Protein AF-A0A957VRZ0-F1 (afdb_monomer_lite)

Secondary structure (DSSP, 8-state):
-EEEEEE---HHHHTT-SGGGGSS-HHHHHHHHHHHHHHHHHS-EEEEEE----------

Foldseek 3Di:
DKDKDWAQDCVCLVVVVDPVSVVDDPVRSVVVSVVCVVVNVVHTDIDMDDDDDDDDDDDD

Radius of gyration: 15.64 Å; chains: 1; bounding box: 39×21×41 Å

Structure (mmCIF, N/CA/C/O backbone):
data_AF-A0A957VRZ0-F1
#
_entry.id   AF-A0A957VRZ0-F1
#
loop_
_atom_site.group_PDB
_atom_site.id
_atom_site.type_symbol
_atom_site.label_atom_id
_atom_site.label_alt_id
_atom_site.label_comp_id
_atom_site.label_asym_id
_atom_site.label_entity_id
_atom_site.label_seq_id
_atom_site.pdbx_PDB_ins_code
_atom_site.Cartn_x
_atom_site.Cartn_y
_atom_site.Cartn_z
_atom_site.occupancy
_atom_site.B_iso_or_equiv
_atom_site.auth_seq_id
_atom_site.auth_comp_id
_atom_site.auth_asym_id
_atom_site.auth_atom_id
_atom_site.pdbx_PDB_model_num
ATOM 1 N N . VAL A 1 1 ? 15.734 5.697 0.520 1.00 80.19 1 VAL A N 1
ATOM 2 C CA . VAL A 1 1 ? 15.088 6.485 1.602 1.00 80.19 1 VAL A CA 1
ATOM 3 C C . VAL A 1 1 ? 13.705 5.900 1.817 1.00 80.19 1 VAL A C 1
ATOM 5 O O . VAL A 1 1 ? 13.058 5.597 0.820 1.00 80.19 1 VAL A O 1
ATOM 8 N N . ALA A 1 2 ? 13.287 5.691 3.066 1.00 90.06 2 ALA A N 1
ATOM 9 C CA . ALA A 1 2 ? 11.958 5.176 3.389 1.00 90.06 2 ALA A CA 1
ATOM 10 C C . ALA A 1 2 ? 11.218 6.173 4.283 1.00 90.06 2 ALA A C 1
ATOM 12 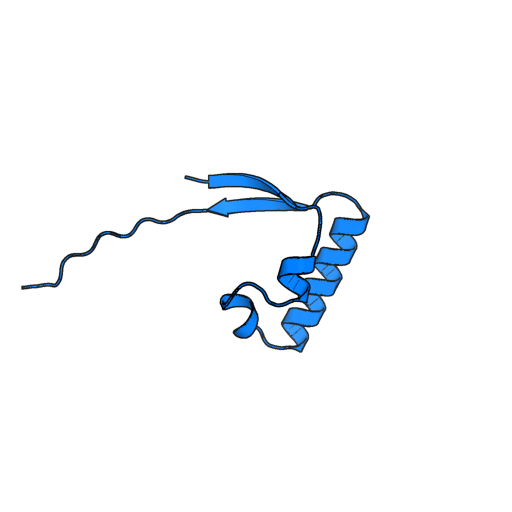O O . ALA A 1 2 ? 11.819 6.747 5.192 1.00 90.06 2 ALA A O 1
ATOM 13 N N . HIS A 1 3 ? 9.928 6.361 4.027 1.00 93.81 3 HIS A N 1
ATOM 14 C CA . HIS A 1 3 ? 9.054 7.205 4.830 1.00 93.81 3 HIS A CA 1
ATOM 15 C C . HIS A 1 3 ? 7.934 6.353 5.425 1.00 93.81 3 HIS A C 1
ATOM 17 O O . HIS A 1 3 ? 7.158 5.747 4.687 1.00 93.81 3 HIS A O 1
ATOM 23 N N . ALA A 1 4 ? 7.881 6.268 6.754 1.00 95.75 4 ALA A N 1
ATOM 24 C CA . ALA A 1 4 ? 6.796 5.593 7.454 1.00 95.75 4 ALA A CA 1
ATOM 25 C C . ALA A 1 4 ? 5.598 6.535 7.581 1.00 95.75 4 ALA A C 1
ATOM 27 O O . ALA A 1 4 ? 5.774 7.712 7.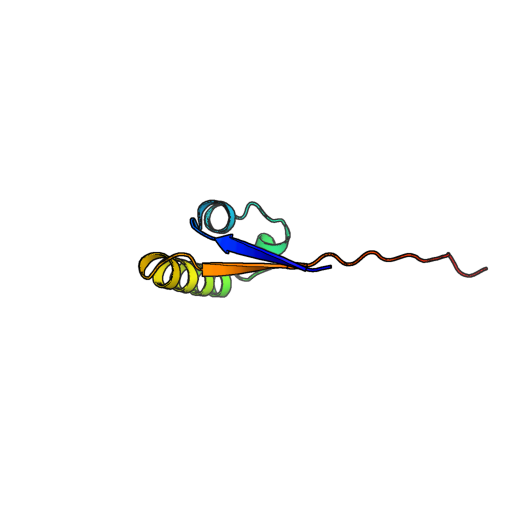895 1.00 95.75 4 ALA A O 1
ATOM 28 N N . TYR A 1 5 ? 4.397 6.011 7.363 1.00 96.44 5 TYR A N 1
ATOM 29 C CA . TYR A 1 5 ? 3.158 6.757 7.523 1.00 96.44 5 TYR A CA 1
ATOM 30 C C . TYR A 1 5 ? 2.033 5.826 7.997 1.00 96.44 5 TYR A C 1
ATOM 32 O O . TYR A 1 5 ? 2.004 4.653 7.618 1.00 96.44 5 TYR A O 1
ATOM 40 N N . PRO A 1 6 ? 1.111 6.312 8.839 1.00 97.44 6 PRO A N 1
ATOM 41 C CA . PRO A 1 6 ? -0.096 5.571 9.169 1.00 97.44 6 PRO A CA 1
ATOM 42 C C . PRO A 1 6 ? -1.068 5.594 7.983 1.00 97.44 6 PRO A C 1
ATOM 44 O O . PRO A 1 6 ? -1.363 6.655 7.427 1.00 97.44 6 PRO A O 1
ATOM 47 N N . LEU A 1 7 ? -1.573 4.423 7.605 1.00 97.31 7 LEU A N 1
ATOM 48 C CA . LEU A 1 7 ? -2.655 4.265 6.643 1.00 97.31 7 LEU A CA 1
ATOM 49 C C . LEU A 1 7 ? -3.983 4.194 7.401 1.00 97.31 7 LEU A C 1
ATOM 51 O O . LEU A 1 7 ? -4.136 3.370 8.299 1.00 97.31 7 LEU A O 1
ATOM 55 N N . TYR A 1 8 ? -4.934 5.050 7.032 1.00 98.06 8 TYR A N 1
ATOM 56 C CA . TYR A 1 8 ? -6.224 5.173 7.725 1.00 98.06 8 TYR A CA 1
ATOM 57 C C . TYR A 1 8 ? -7.418 4.653 6.924 1.00 98.06 8 TYR A C 1
ATOM 59 O O . TYR A 1 8 ? -8.487 4.458 7.490 1.00 98.06 8 TYR A O 1
ATOM 67 N N . ASP A 1 9 ? -7.264 4.472 5.615 1.00 97.00 9 ASP A N 1
ATOM 68 C CA . ASP A 1 9 ? -8.358 4.124 4.716 1.00 97.00 9 ASP A CA 1
ATOM 69 C C . ASP A 1 9 ? -7.864 3.190 3.607 1.00 97.00 9 ASP A C 1
ATOM 71 O O . ASP A 1 9 ? -6.748 3.337 3.100 1.00 97.00 9 ASP A O 1
ATOM 75 N N . SER A 1 10 ? -8.713 2.236 3.224 1.00 97.38 10 SER A N 1
ATOM 76 C CA . SER A 1 10 ? -8.460 1.281 2.142 1.00 97.38 10 SER A CA 1
ATOM 77 C C . SER A 1 10 ? -9.001 1.751 0.786 1.00 97.38 10 SER A C 1
ATOM 79 O O . SER A 1 10 ? -8.817 1.053 -0.210 1.00 97.38 10 SER A O 1
ATOM 81 N N . GLY A 1 11 ? -9.644 2.920 0.699 1.00 97.88 11 GLY A N 1
ATOM 82 C CA . GLY A 1 11 ? -10.275 3.457 -0.509 1.00 97.88 11 GLY A CA 1
ATOM 83 C C . GLY A 1 11 ? -9.411 3.387 -1.775 1.00 97.88 11 GLY A C 1
ATOM 84 O O . GLY A 1 11 ? -9.891 2.861 -2.782 1.00 97.88 11 GLY A O 1
ATOM 85 N N . PRO A 1 12 ? -8.134 3.822 -1.763 1.00 97.12 12 PRO A N 1
ATOM 86 C CA . PRO A 1 12 ? -7.248 3.686 -2.920 1.00 97.12 12 PRO A CA 1
ATOM 87 C C . PRO A 1 12 ? -7.038 2.232 -3.362 1.00 97.12 12 PRO A C 1
ATOM 89 O O . PRO A 1 12 ? -6.974 1.958 -4.560 1.00 97.12 12 PRO A O 1
ATOM 92 N N . PHE A 1 13 ? -6.976 1.294 -2.415 1.00 97.12 13 PHE A N 1
ATOM 93 C CA . PHE A 1 13 ? -6.823 -0.132 -2.698 1.00 97.12 13 PHE A CA 1
ATOM 94 C C . PHE A 1 13 ? -8.117 -0.713 -3.258 1.00 97.12 13 PHE A C 1
ATOM 96 O O . PHE A 1 13 ? -8.079 -1.311 -4.328 1.00 97.12 13 PHE A O 1
ATOM 103 N N . ARG A 1 14 ? -9.265 -0.445 -2.617 1.00 97.38 14 ARG A N 1
ATOM 104 C CA . ARG A 1 14 ? -10.602 -0.873 -3.071 1.00 97.38 14 ARG A CA 1
ATOM 105 C C . ARG A 1 14 ? -10.895 -0.427 -4.503 1.00 97.38 14 A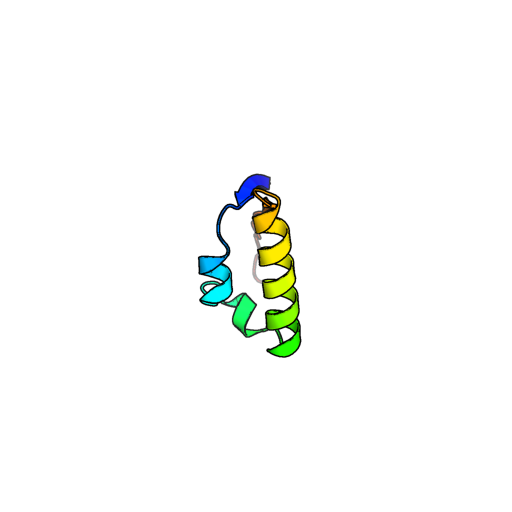RG A C 1
ATOM 107 O O . ARG A 1 14 ? -11.414 -1.201 -5.299 1.00 97.38 14 ARG A O 1
ATOM 114 N N . ASN A 1 15 ? -10.505 0.800 -4.839 1.00 97.75 15 ASN A N 1
ATOM 115 C CA . ASN A 1 15 ? -10.686 1.380 -6.170 1.00 97.75 15 ASN A CA 1
ATOM 116 C C . ASN A 1 15 ? -9.605 0.956 -7.178 1.00 97.75 15 ASN A C 1
ATOM 118 O O . ASN A 1 15 ? -9.607 1.453 -8.302 1.00 97.75 15 ASN A O 1
ATOM 122 N N . ARG A 1 16 ? -8.657 0.092 -6.781 1.00 96.94 16 ARG A N 1
ATOM 123 C CA . ARG A 1 16 ? -7.469 -0.288 -7.562 1.00 96.94 16 ARG A CA 1
ATOM 124 C C . ARG A 1 16 ? -6.747 0.920 -8.172 1.00 96.94 16 ARG A C 1
ATOM 126 O O . ARG A 1 16 ? -6.331 0.903 -9.322 1.00 96.94 16 ARG A O 1
ATOM 133 N N . ALA A 1 17 ? -6.570 1.983 -7.386 1.00 97.75 17 ALA A N 1
ATOM 134 C CA . ALA A 1 17 ? -6.004 3.248 -7.857 1.00 97.75 17 ALA A CA 1
ATOM 135 C C . ALA A 1 17 ? -4.525 3.146 -8.288 1.00 97.75 17 ALA A C 1
ATOM 137 O O . ALA A 1 17 ? -4.024 4.022 -8.993 1.00 97.75 17 ALA A O 1
ATOM 138 N N . TYR A 1 18 ? -3.819 2.090 -7.871 1.00 95.19 18 TYR A N 1
ATOM 139 C CA . TYR A 1 18 ? -2.432 1.820 -8.246 1.00 95.19 18 TYR A CA 1
ATOM 140 C C . TYR A 1 18 ? -2.363 0.737 -9.321 1.00 95.19 18 TYR A C 1
ATOM 142 O O . TYR A 1 18 ? -2.942 -0.336 -9.166 1.00 95.19 18 TYR A O 1
ATOM 150 N N . SER A 1 19 ? -1.589 0.983 -10.381 1.00 95.44 19 SER A N 1
ATOM 151 C CA . SER A 1 19 ? -1.518 0.100 -11.554 1.00 95.44 19 SER A CA 1
ATOM 152 C C . SER A 1 19 ? -1.126 -1.342 -11.221 1.00 95.44 19 SER A C 1
ATOM 154 O O . SER A 1 19 ? -1.637 -2.274 -11.838 1.00 95.44 19 SER A O 1
ATOM 156 N N . CYS A 1 20 ? -0.268 -1.543 -10.218 1.00 95.19 20 CYS A N 1
ATOM 157 C CA . CYS A 1 20 ? 0.148 -2.873 -9.779 1.00 95.19 20 CYS A CA 1
ATOM 158 C C . CYS A 1 20 ? -1.004 -3.721 -9.215 1.00 95.19 20 CYS A C 1
ATOM 160 O O . CYS A 1 20 ? -0.942 -4.943 -9.308 1.00 95.19 20 CYS A O 1
ATOM 162 N N . LEU A 1 21 ? -2.077 -3.110 -8.700 1.00 97.06 21 LEU A N 1
ATOM 163 C CA . LEU A 1 21 ? -3.239 -3.832 -8.163 1.00 97.06 21 LEU A CA 1
ATOM 164 C C . LEU A 1 21 ? -4.055 -4.542 -9.255 1.00 97.06 21 LEU A C 1
ATOM 166 O O . LEU A 1 21 ? -4.837 -5.442 -8.958 1.00 97.06 21 LEU A O 1
ATOM 170 N N . HIS A 1 22 ? -3.877 -4.166 -10.523 1.00 96.75 22 HIS A N 1
ATOM 171 C CA . HIS A 1 22 ? -4.476 -4.875 -11.657 1.00 96.75 22 HIS A CA 1
ATOM 172 C C . HIS A 1 22 ? -3.699 -6.135 -12.062 1.00 96.75 22 HIS A C 1
ATOM 174 O O . HIS A 1 22 ? -4.183 -6.894 -12.894 1.00 96.75 22 HIS A O 1
ATOM 180 N N . LEU A 1 23 ? -2.505 -6.358 -11.499 1.00 97.94 23 LEU A N 1
ATOM 181 C CA . LEU A 1 23 ? -1.686 -7.546 -11.766 1.00 97.94 23 LEU A CA 1
ATOM 182 C C . LEU A 1 23 ? -1.982 -8.704 -10.802 1.00 97.94 23 LEU A C 1
ATOM 184 O O . LEU A 1 23 ? -1.501 -9.810 -11.022 1.00 97.94 23 LEU A O 1
ATOM 188 N N . ILE A 1 24 ? -2.728 -8.438 -9.729 1.00 97.44 24 ILE A N 1
ATOM 189 C CA . ILE A 1 24 ? -3.098 -9.415 -8.701 1.00 97.44 24 ILE A CA 1
ATOM 190 C C . ILE A 1 24 ? -4.363 -10.148 -9.161 1.00 97.44 24 ILE A C 1
ATOM 192 O O . ILE A 1 24 ? -5.285 -9.502 -9.671 1.00 97.44 24 ILE A O 1
ATOM 196 N N . ALA A 1 25 ? -4.415 -11.471 -8.973 1.00 98.25 25 ALA A N 1
ATOM 197 C CA . ALA A 1 25 ? -5.617 -12.249 -9.252 1.00 98.25 25 ALA A CA 1
ATOM 198 C C . ALA A 1 25 ? -6.791 -11.778 -8.374 1.00 98.25 25 ALA A C 1
ATOM 200 O O . ALA A 1 25 ? -6.598 -11.273 -7.268 1.00 98.25 25 ALA A O 1
ATOM 201 N N . ASP A 1 26 ? -8.024 -11.893 -8.869 1.00 97.94 26 ASP A N 1
ATOM 202 C CA . ASP A 1 26 ? -9.182 -11.292 -8.196 1.00 97.94 26 ASP A CA 1
ATOM 203 C C . ASP A 1 26 ? -9.462 -11.888 -6.809 1.00 97.94 26 ASP A C 1
ATOM 205 O O . ASP A 1 26 ? -9.857 -11.159 -5.898 1.00 97.94 26 ASP A O 1
ATOM 209 N N . ASP A 1 27 ? -9.231 -13.188 -6.635 1.00 98.25 27 ASP A N 1
ATOM 210 C CA . ASP A 1 27 ? -9.379 -13.899 -5.365 1.00 98.25 27 ASP A CA 1
ATOM 211 C C . ASP A 1 27 ? -8.305 -13.488 -4.349 1.00 98.25 27 ASP A C 1
ATOM 213 O O . ASP A 1 27 ? -8.627 -13.168 -3.203 1.00 98.25 27 ASP A O 1
ATOM 217 N N . GLU A 1 28 ? -7.045 -13.409 -4.780 1.00 98.38 28 GLU A N 1
ATOM 218 C CA . GLU A 1 28 ? -5.929 -12.931 -3.960 1.00 98.38 28 GLU A CA 1
ATOM 219 C C . GLU A 1 28 ? -6.125 -11.467 -3.545 1.00 98.38 28 GLU A C 1
ATOM 221 O O . GLU A 1 28 ? -5.916 -11.102 -2.385 1.00 98.38 28 GLU A O 1
ATOM 226 N N . PHE A 1 29 ? -6.577 -10.627 -4.479 1.00 98.38 29 PHE A N 1
ATOM 227 C CA . PHE A 1 29 ? -6.881 -9.227 -4.215 1.00 98.38 29 PHE A CA 1
ATOM 228 C C . PHE A 1 29 ? -8.022 -9.086 -3.202 1.00 98.38 29 PHE A C 1
ATOM 230 O O . PHE A 1 29 ? -7.906 -8.305 -2.257 1.00 98.38 29 PHE A O 1
ATOM 237 N N . ALA A 1 30 ? -9.108 -9.849 -3.364 1.00 98.25 30 ALA A N 1
ATOM 238 C CA . ALA A 1 30 ? -10.237 -9.824 -2.439 1.00 98.25 30 ALA A CA 1
ATOM 239 C C . ALA A 1 30 ? -9.835 -10.280 -1.028 1.00 98.25 30 ALA A C 1
ATOM 241 O O . ALA A 1 30 ? -10.198 -9.625 -0.049 1.00 98.25 30 ALA A O 1
ATOM 242 N N . ALA A 1 31 ? -9.046 -11.353 -0.916 1.00 98.50 31 ALA A N 1
ATOM 243 C CA . ALA A 1 31 ? -8.540 -11.838 0.365 1.00 98.50 31 ALA A CA 1
ATOM 244 C C . ALA A 1 31 ? -7.628 -10.804 1.049 1.00 98.50 31 ALA A C 1
ATOM 246 O O . ALA A 1 31 ? -7.789 -10.520 2.238 1.00 98.50 31 ALA A O 1
ATOM 247 N N . GLY A 1 32 ? -6.708 -10.192 0.296 1.00 97.69 32 GLY A N 1
ATOM 248 C CA . GLY A 1 32 ? -5.814 -9.156 0.812 1.00 97.69 32 GLY A CA 1
ATOM 249 C C . GLY A 1 32 ? -6.552 -7.890 1.253 1.00 97.69 32 GLY A C 1
ATOM 250 O O . GLY A 1 32 ? -6.253 -7.343 2.316 1.00 97.69 32 GLY A O 1
ATOM 251 N N . LEU A 1 33 ? -7.545 -7.443 0.477 1.00 98.19 33 LEU A N 1
ATOM 252 C CA . LEU A 1 33 ? -8.367 -6.286 0.833 1.00 98.19 33 LEU A CA 1
ATOM 253 C C . LEU A 1 33 ? -9.167 -6.543 2.116 1.00 98.19 33 LEU A C 1
ATOM 255 O O . LEU A 1 33 ? -9.185 -5.684 2.993 1.00 98.19 33 LEU A O 1
ATOM 259 N N . ALA A 1 34 ? -9.768 -7.729 2.253 1.00 98.38 34 ALA A N 1
ATOM 260 C CA . ALA A 1 34 ? -10.519 -8.099 3.451 1.00 98.38 34 ALA A CA 1
ATOM 261 C C . ALA A 1 34 ? -9.629 -8.098 4.705 1.00 98.38 34 ALA A C 1
ATOM 263 O O . ALA A 1 34 ? -10.036 -7.591 5.751 1.00 98.38 34 ALA A O 1
ATOM 264 N N . GLN A 1 35 ? -8.398 -8.609 4.595 1.00 98.06 35 GLN A N 1
ATOM 265 C CA . GLN A 1 35 ? -7.438 -8.569 5.697 1.00 98.06 35 GLN A CA 1
ATOM 266 C C . GLN A 1 35 ? -7.040 -7.131 6.053 1.00 98.06 35 GLN A C 1
ATOM 268 O O . GLN A 1 35 ? -7.075 -6.760 7.223 1.00 98.06 35 GLN A O 1
ATOM 273 N N . MET A 1 36 ? -6.718 -6.300 5.056 1.00 97.69 36 MET A N 1
ATOM 274 C CA . MET A 1 36 ? -6.382 -4.892 5.288 1.00 97.69 36 MET A CA 1
ATOM 275 C C . MET A 1 36 ? -7.526 -4.143 5.985 1.00 97.69 36 MET A C 1
ATOM 277 O O . MET A 1 36 ? -7.276 -3.343 6.882 1.00 97.69 36 MET A O 1
ATOM 281 N N . GLU A 1 37 ? -8.776 -4.383 5.589 1.00 98.31 37 GLU A N 1
ATOM 282 C CA . GLU A 1 37 ? -9.946 -3.760 6.216 1.00 98.31 37 GLU A CA 1
ATOM 283 C C . GLU A 1 37 ? -10.159 -4.239 7.659 1.00 98.31 37 GLU A C 1
ATOM 285 O O . GLU A 1 37 ? -10.495 -3.430 8.526 1.00 98.31 37 GLU A O 1
ATOM 290 N N . ALA A 1 38 ? -9.908 -5.520 7.941 1.00 98.38 38 ALA A N 1
ATOM 291 C CA . ALA A 1 38 ? -9.934 -6.049 9.302 1.00 98.38 38 ALA A CA 1
ATOM 292 C C . ALA A 1 38 ? -8.853 -5.408 10.188 1.00 98.38 38 ALA A C 1
ATOM 294 O O . ALA A 1 38 ? -9.138 -5.044 11.330 1.00 98.38 38 ALA A O 1
ATOM 295 N N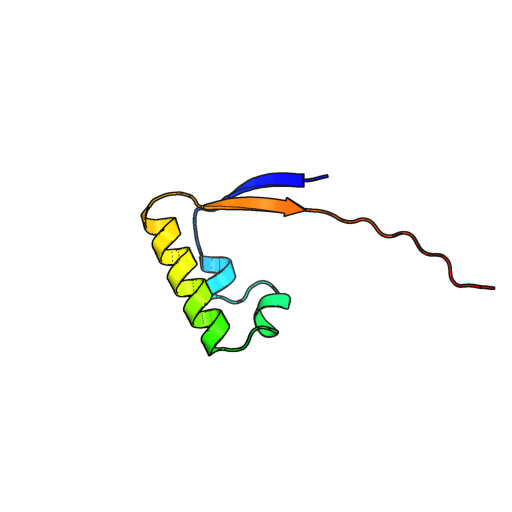 . ASP A 1 39 ? -7.644 -5.217 9.657 1.00 98.12 39 ASP A N 1
ATOM 296 C CA . ASP A 1 39 ? -6.548 -4.561 10.373 1.00 98.12 39 ASP A CA 1
ATOM 297 C C . ASP A 1 39 ? -6.863 -3.078 10.625 1.00 98.12 39 ASP A C 1
ATOM 299 O O . ASP A 1 39 ? -6.700 -2.591 11.744 1.00 98.12 39 ASP A O 1
ATOM 303 N N . LEU A 1 40 ? -7.403 -2.374 9.621 1.00 98.06 40 LEU A N 1
ATOM 304 C CA . LEU A 1 40 ? -7.832 -0.975 9.740 1.00 98.06 40 LEU A CA 1
ATOM 305 C C . LEU A 1 40 ? -8.933 -0.777 10.789 1.00 98.06 40 LEU A C 1
ATOM 307 O O . LEU A 1 40 ? -8.973 0.261 11.452 1.00 98.06 40 LEU A O 1
ATOM 311 N N . ALA A 1 41 ? -9.803 -1.771 10.983 1.00 98.00 41 ALA A N 1
ATOM 312 C CA . ALA A 1 41 ? -10.815 -1.741 12.036 1.00 98.00 41 ALA A CA 1
ATOM 313 C C . ALA A 1 41 ? -10.210 -1.796 13.453 1.00 98.00 41 ALA A C 1
ATOM 315 O O . ALA A 1 41 ? -10.849 -1.342 14.402 1.00 98.00 41 ALA A O 1
ATOM 316 N N . GLN A 1 42 ? -8.986 -2.315 13.606 1.00 97.94 42 GLN A N 1
ATOM 317 C CA . GLN A 1 42 ? -8.244 -2.309 14.876 1.00 97.94 42 GLN A CA 1
ATOM 318 C C . GLN A 1 42 ? -7.425 -1.028 15.080 1.00 97.94 42 GLN A C 1
ATOM 320 O O . GLN A 1 42 ? -6.957 -0.755 16.187 1.00 97.94 42 GLN A O 1
ATOM 325 N N . GLY A 1 43 ? -7.252 -0.229 14.030 1.00 97.31 43 GLY A N 1
ATOM 326 C CA . GLY A 1 43 ? -6.511 1.021 14.054 1.00 97.31 43 GLY A CA 1
ATOM 327 C C . GLY A 1 43 ? -5.703 1.238 12.774 1.00 97.31 43 GLY A C 1
ATOM 328 O O . GLY A 1 43 ? -5.731 0.418 11.862 1.00 97.31 43 GLY A O 1
ATOM 329 N N . PRO A 1 44 ? -4.960 2.350 12.678 1.00 97.50 44 PRO A N 1
ATOM 330 C CA . PRO A 1 44 ? -4.203 2.672 11.474 1.00 97.50 44 PRO A CA 1
ATOM 331 C C . PRO A 1 44 ? -3.125 1.624 11.181 1.00 97.50 44 PRO A C 1
ATOM 333 O O . PRO A 1 44 ? -2.321 1.286 12.052 1.00 97.50 44 PRO A O 1
ATOM 336 N N . VAL A 1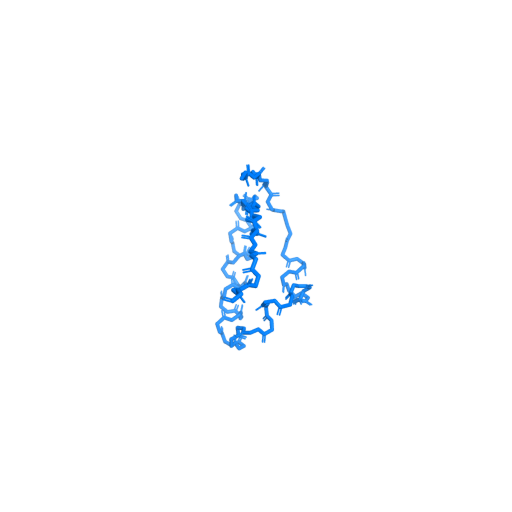 45 ? -3.060 1.158 9.934 1.00 97.44 45 VAL A N 1
ATOM 337 C CA . VAL A 1 45 ? -2.044 0.195 9.494 1.00 97.44 45 VAL A CA 1
ATOM 338 C C . VAL A 1 45 ? -0.713 0.920 9.304 1.00 97.44 45 VAL A C 1
ATOM 340 O O . VAL A 1 45 ? -0.638 1.966 8.656 1.00 97.44 45 VAL A O 1
ATOM 343 N N . ALA A 1 46 ? 0.366 0.371 9.861 1.00 96.44 46 ALA A N 1
ATOM 344 C CA . ALA A 1 46 ? 1.702 0.933 9.700 1.00 96.44 46 ALA A CA 1
ATOM 345 C C . ALA A 1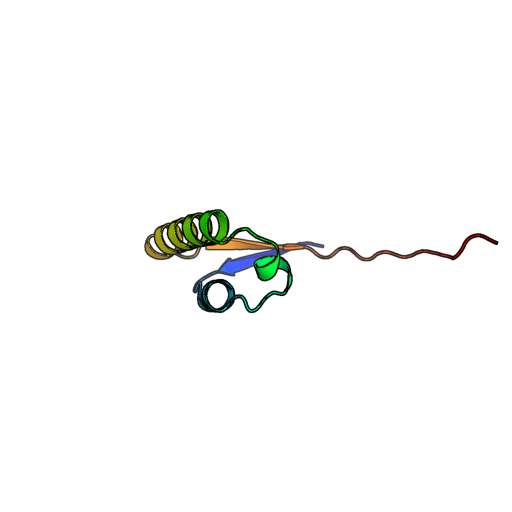 46 ? 2.219 0.682 8.274 1.00 96.44 46 ALA A C 1
ATOM 347 O O . ALA A 1 46 ? 2.570 -0.444 7.921 1.00 96.44 46 ALA A O 1
ATOM 348 N N . ALA A 1 47 ? 2.297 1.734 7.459 1.00 95.25 47 ALA A N 1
ATOM 349 C CA . ALA A 1 47 ? 2.760 1.658 6.080 1.00 95.25 47 ALA A CA 1
ATOM 350 C C . ALA A 1 47 ? 4.145 2.296 5.902 1.00 95.25 47 ALA A C 1
ATOM 352 O O . ALA A 1 47 ? 4.593 3.145 6.681 1.00 95.25 47 ALA A O 1
ATOM 353 N N . ARG A 1 48 ? 4.847 1.875 4.844 1.00 96.06 48 ARG A N 1
ATOM 354 C CA . ARG A 1 48 ? 6.161 2.404 4.461 1.00 96.06 48 ARG A CA 1
ATOM 355 C C . ARG A 1 48 ? 6.168 2.710 2.971 1.00 96.06 48 ARG A C 1
ATOM 357 O O . ARG A 1 48 ? 5.772 1.885 2.157 1.00 96.06 48 ARG A O 1
ATOM 364 N N . SER A 1 49 ? 6.611 3.910 2.626 1.00 92.38 49 SER A N 1
ATOM 365 C CA . SER A 1 49 ? 6.858 4.338 1.254 1.00 92.38 49 SER A CA 1
ATOM 366 C C . SER A 1 49 ? 8.355 4.240 0.988 1.00 92.38 49 SER A C 1
ATOM 368 O O . SER A 1 49 ? 9.152 4.903 1.659 1.00 92.38 49 SER A O 1
ATOM 370 N N . GLU A 1 50 ? 8.737 3.382 0.047 1.00 93.81 50 GLU A N 1
ATOM 371 C CA . GLU A 1 50 ? 10.128 3.131 -0.318 1.00 93.81 50 GLU A CA 1
ATOM 372 C C . GLU A 1 50 ? 10.394 3.629 -1.736 1.00 93.81 50 GLU A C 1
ATOM 374 O O . GLU A 1 50 ? 9.621 3.376 -2.658 1.00 93.81 50 GLU A O 1
ATOM 379 N N . TYR A 1 51 ? 11.503 4.350 -1.901 1.00 90.44 51 TYR A N 1
ATOM 380 C CA . TYR A 1 51 ? 11.906 4.914 -3.184 1.00 90.44 51 TYR A CA 1
ATOM 381 C C . TYR A 1 51 ? 13.242 4.329 -3.619 1.00 90.44 51 TYR A C 1
ATOM 383 O O . TYR A 1 51 ? 14.232 4.397 -2.878 1.00 90.44 51 TYR A O 1
ATOM 391 N N . LEU A 1 52 ? 13.264 3.815 -4.847 1.00 91.12 52 LEU A N 1
ATOM 392 C CA . LEU A 1 52 ? 14.457 3.351 -5.540 1.00 91.12 52 LEU A CA 1
ATOM 393 C C . LEU A 1 52 ? 14.728 4.273 -6.728 1.00 91.12 52 LEU A C 1
ATOM 395 O O . LEU A 1 52 ? 13.884 4.427 -7.608 1.00 91.12 52 LEU A O 1
ATOM 399 N N . LEU A 1 53 ? 15.913 4.878 -6.753 1.00 92.81 53 LEU A N 1
ATOM 400 C CA . LEU A 1 53 ? 16.399 5.615 -7.912 1.00 92.81 53 LEU A CA 1
ATOM 401 C C . LEU A 1 53 ? 17.389 4.719 -8.653 1.00 92.81 53 LEU A C 1
ATOM 403 O O . LEU A 1 53 ? 18.347 4.222 -8.061 1.00 92.81 53 LEU A O 1
ATOM 407 N N . LEU A 1 54 ? 17.134 4.508 -9.942 1.00 93.56 54 LEU A N 1
ATOM 408 C CA . LEU A 1 54 ? 17.980 3.713 -10.822 1.00 93.56 54 LEU A CA 1
ATOM 409 C C . LEU A 1 54 ? 18.638 4.627 -11.851 1.00 93.56 54 LEU A C 1
ATOM 411 O O . LEU A 1 54 ? 17.957 5.354 -12.572 1.00 93.56 54 LEU A O 1
ATOM 415 N N . TRP A 1 55 ? 19.962 4.546 -11.947 1.00 95.12 55 TRP A N 1
ATOM 416 C CA . TRP A 1 55 ? 20.738 5.169 -13.012 1.00 95.12 55 TRP A CA 1
ATOM 417 C C . TRP A 1 55 ? 21.369 4.071 -13.855 1.00 95.12 55 TRP A C 1
ATOM 419 O O . TRP A 1 55 ? 22.033 3.180 -13.330 1.00 95.12 55 TRP A O 1
ATOM 429 N N . ALA A 1 56 ? 21.173 4.141 -15.166 1.00 93.50 56 ALA A N 1
ATOM 430 C CA . ALA A 1 56 ? 21.756 3.206 -16.114 1.00 93.50 56 ALA A CA 1
ATOM 431 C C . ALA A 1 56 ? 22.275 3.960 -17.338 1.00 93.50 56 ALA A C 1
ATOM 433 O O . ALA A 1 56 ? 21.736 4.995 -17.731 1.00 93.50 56 ALA A O 1
ATOM 434 N N . ARG A 1 57 ? 23.321 3.415 -17.961 1.00 96.38 57 ARG A N 1
ATOM 435 C CA . ARG A 1 57 ? 23.846 3.871 -19.248 1.00 96.38 57 ARG A CA 1
ATOM 436 C C . ARG A 1 57 ? 23.714 2.726 -20.243 1.00 96.38 57 ARG A C 1
ATOM 438 O O . ARG A 1 57 ? 24.030 1.588 -19.908 1.00 96.38 57 ARG A O 1
ATOM 445 N N . LYS A 1 58 ? 23.270 3.026 -21.466 1.00 92.38 58 LYS A N 1
ATOM 446 C CA . LYS A 1 58 ? 23.279 2.050 -22.562 1.00 92.38 58 LYS A CA 1
ATOM 447 C C . LYS A 1 58 ? 24.723 1.558 -22.790 1.00 92.38 58 LYS A C 1
ATOM 449 O O . LYS A 1 58 ? 25.604 2.416 -22.911 1.00 92.38 58 LYS A O 1
ATOM 454 N N . PRO A 1 59 ? 24.971 0.238 -22.864 1.00 85.25 59 PRO A N 1
ATOM 455 C CA . PRO A 1 59 ? 26.276 -0.283 -23.255 1.00 85.25 59 PRO A CA 1
ATOM 456 C C . PRO A 1 59 ? 26.653 0.227 -24.652 1.00 85.25 59 PRO A C 1
ATOM 458 O O . PRO A 1 59 ? 25.802 0.251 -25.548 1.00 85.25 59 PRO A O 1
ATOM 461 N N . GLY A 1 60 ? 27.896 0.689 -24.795 1.00 77.38 60 GLY A N 1
ATOM 462 C CA . GLY A 1 60 ? 28.523 0.966 -26.090 1.00 77.38 60 GLY A CA 1
ATOM 463 C C . GLY A 1 60 ? 29.117 -0.300 -26.677 1.00 77.38 60 GLY A C 1
ATOM 464 O O . GLY A 1 60 ? 29.565 -1.141 -25.866 1.00 77.38 60 GLY A O 1
#

pLDDT: mean 95.69, std 4.05, range [77.38, 98.5]

Sequence (60 aa):
VAHAYPLYDSGPFRNRAYSCLHLIADDEFAAGLAQMEADLAQGPVAARSEYLLLWARKPG